Protein AF-A0A945N743-F1 (afdb_monomer)

Structure (mmCIF, N/CA/C/O backbone):
data_AF-A0A945N743-F1
#
_entry.id   AF-A0A945N743-F1
#
loop_
_atom_site.group_PDB
_atom_site.id
_atom_site.type_symbol
_atom_site.label_atom_id
_atom_site.label_alt_id
_atom_site.label_comp_id
_atom_site.label_asym_id
_atom_site.label_entity_id
_atom_site.label_seq_id
_atom_site.pdbx_PDB_ins_code
_atom_site.Cartn_x
_atom_site.Cartn_y
_atom_site.Cartn_z
_atom_site.occupancy
_atom_site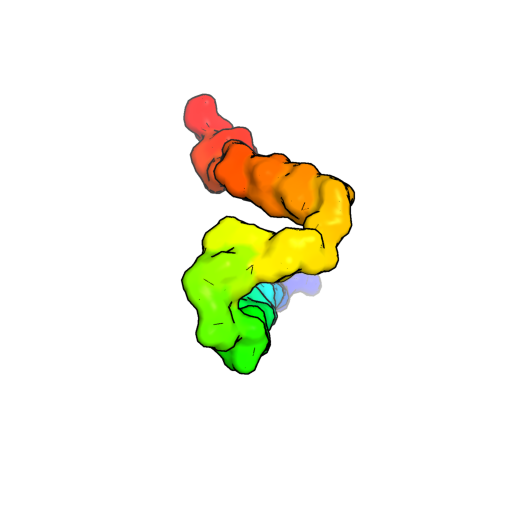.B_iso_or_equiv
_atom_site.auth_seq_id
_atom_site.auth_comp_id
_atom_site.auth_asym_id
_atom_site.auth_atom_id
_atom_site.pdbx_PDB_model_num
ATOM 1 N N . MET A 1 1 ? 19.360 -8.123 -21.980 1.00 59.56 1 MET A N 1
ATOM 2 C CA . MET A 1 1 ? 18.633 -7.626 -20.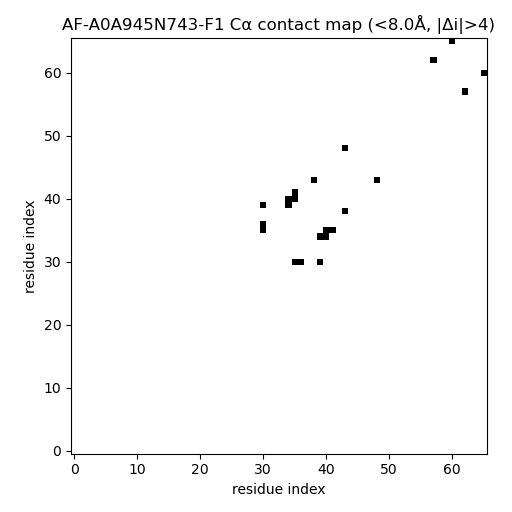789 1.00 59.56 1 MET A CA 1
ATOM 3 C C . MET A 1 1 ? 18.169 -6.177 -20.944 1.00 59.56 1 MET A C 1
ATOM 5 O O . MET A 1 1 ? 17.097 -5.878 -20.450 1.00 59.56 1 MET A O 1
ATOM 9 N N . GLU A 1 2 ? 18.884 -5.299 -21.665 1.00 67.75 2 GLU A N 1
ATOM 10 C CA . GLU A 1 2 ? 18.429 -3.909 -21.910 1.00 67.75 2 GLU A CA 1
ATOM 11 C C . GLU A 1 2 ? 17.148 -3.798 -22.757 1.00 67.75 2 GLU A C 1
ATOM 13 O O . GLU A 1 2 ? 16.314 -2.942 -22.492 1.00 67.75 2 GLU A O 1
ATOM 18 N N . ALA A 1 3 ? 16.948 -4.700 -23.725 1.00 77.75 3 ALA A N 1
ATOM 19 C CA . ALA A 1 3 ? 15.807 -4.650 -24.645 1.00 77.75 3 ALA A CA 1
ATOM 20 C C . ALA A 1 3 ? 14.431 -4.883 -23.993 1.00 77.75 3 ALA A C 1
ATOM 22 O O . ALA A 1 3 ? 13.437 -4.516 -24.596 1.00 77.75 3 ALA A O 1
ATOM 23 N N . PHE A 1 4 ? 14.378 -5.483 -22.797 1.00 85.38 4 PHE A N 1
ATOM 24 C CA . PHE A 1 4 ? 13.124 -5.782 -22.084 1.00 85.38 4 PHE A CA 1
ATOM 25 C C . PHE A 1 4 ? 12.912 -4.907 -20.843 1.00 85.38 4 PHE A C 1
ATOM 27 O O . PHE A 1 4 ? 12.000 -5.134 -20.045 1.00 85.38 4 PHE A O 1
ATOM 34 N N . ARG A 1 5 ? 13.813 -3.945 -20.602 1.00 89.25 5 ARG A N 1
ATOM 35 C CA . ARG A 1 5 ? 13.832 -3.162 -19.363 1.00 89.25 5 ARG A CA 1
ATOM 36 C C . ARG A 1 5 ? 12.531 -2.378 -19.192 1.00 89.25 5 ARG A C 1
ATOM 38 O O . ARG A 1 5 ? 11.984 -2.347 -18.093 1.00 89.25 5 ARG A O 1
ATOM 45 N N . GLN A 1 6 ? 12.028 -1.778 -20.268 1.00 89.06 6 GLN A N 1
ATOM 46 C CA . GLN A 1 6 ? 10.807 -0.978 -20.233 1.00 89.06 6 GLN A CA 1
ATOM 47 C C . GLN A 1 6 ? 9.573 -1.849 -19.979 1.00 89.06 6 GLN A C 1
ATOM 49 O O . GLN A 1 6 ? 8.731 -1.503 -19.155 1.00 89.06 6 GLN A O 1
ATOM 54 N N . GLU A 1 7 ? 9.488 -3.001 -20.635 1.00 91.50 7 GLU A N 1
ATOM 55 C CA . GLU A 1 7 ? 8.402 -3.966 -20.496 1.00 91.50 7 GLU A CA 1
ATOM 56 C C . GLU A 1 7 ? 8.339 -4.517 -19.068 1.00 91.50 7 GLU A C 1
ATOM 58 O O . GLU A 1 7 ? 7.257 -4.607 -18.487 1.00 91.50 7 GLU A O 1
ATOM 63 N N . ILE A 1 8 ? 9.492 -4.824 -18.463 1.00 93.38 8 ILE A N 1
ATOM 64 C CA . ILE A 1 8 ? 9.579 -5.283 -17.068 1.00 93.38 8 ILE A CA 1
ATOM 65 C C . ILE A 1 8 ? 9.139 -4.179 -16.096 1.00 93.38 8 ILE A C 1
ATOM 67 O O . ILE A 1 8 ? 8.378 -4.450 -15.166 1.00 93.38 8 ILE A O 1
ATOM 71 N N . ILE A 1 9 ? 9.576 -2.932 -16.305 1.00 94.50 9 ILE A N 1
ATOM 72 C CA . ILE A 1 9 ? 9.187 -1.805 -15.443 1.00 94.50 9 ILE A CA 1
ATOM 73 C C . ILE A 1 9 ? 7.678 -1.563 -15.538 1.00 94.50 9 ILE A C 1
ATOM 75 O O . ILE A 1 9 ? 6.995 -1.536 -14.515 1.00 94.50 9 ILE A O 1
ATOM 79 N N . LEU A 1 10 ? 7.145 -1.431 -16.754 1.00 95.62 10 LEU A N 1
ATOM 80 C CA . LEU A 1 10 ? 5.726 -1.149 -16.968 1.00 95.62 10 LEU A CA 1
ATOM 81 C C . LEU A 1 10 ? 4.844 -2.283 -16.446 1.00 95.62 10 LEU A C 1
ATOM 83 O O . LEU A 1 10 ? 3.867 -2.017 -15.749 1.00 95.62 10 LEU A O 1
ATOM 87 N N . SER A 1 11 ? 5.204 -3.541 -16.715 1.00 95.62 11 SER A N 1
ATOM 88 C CA . SER A 1 11 ? 4.461 -4.688 -16.180 1.00 95.62 11 SER A CA 1
ATOM 89 C C . SER A 1 11 ? 4.478 -4.718 -14.652 1.00 95.62 11 SER A C 1
ATOM 91 O O . SER A 1 11 ? 3.426 -4.913 -14.048 1.00 95.62 11 SER A O 1
ATOM 93 N N . SER A 1 12 ? 5.616 -4.436 -14.011 1.00 95.75 12 SER A N 1
ATOM 94 C CA . SER A 1 12 ? 5.712 -4.371 -12.545 1.00 95.75 12 SER A CA 1
ATOM 95 C C . SER A 1 12 ? 4.823 -3.272 -11.956 1.00 95.75 12 SER A C 1
ATOM 97 O O . SER A 1 12 ? 4.121 -3.508 -10.973 1.00 95.75 12 SER A O 1
ATOM 99 N N . VAL A 1 13 ? 4.798 -2.087 -12.577 1.00 96.12 13 VAL A N 1
ATOM 100 C CA . VAL A 1 13 ? 3.933 -0.971 -12.153 1.00 96.12 13 VAL A CA 1
ATOM 101 C C . VAL A 1 13 ? 2.456 -1.331 -12.306 1.00 96.12 13 VAL A C 1
ATOM 103 O O . VAL A 1 13 ? 1.667 -1.096 -11.389 1.00 96.12 13 VAL A O 1
ATOM 106 N N . VAL A 1 14 ? 2.074 -1.936 -13.434 1.00 97.31 14 VAL A N 1
ATOM 107 C CA . VAL A 1 14 ? 0.693 -2.379 -13.674 1.00 97.31 14 VAL A CA 1
ATOM 108 C C . VAL A 1 14 ? 0.278 -3.434 -12.649 1.00 97.31 14 VAL A C 1
ATOM 110 O O . VAL A 1 14 ? -0.796 -3.316 -12.061 1.00 97.31 14 VAL A O 1
ATOM 113 N N . ILE A 1 15 ? 1.132 -4.425 -12.377 1.00 97.44 15 ILE A N 1
ATOM 114 C CA . ILE A 1 15 ? 0.876 -5.464 -11.370 1.00 97.44 15 ILE A CA 1
ATOM 115 C C . ILE A 1 15 ? 0.679 -4.839 -9.987 1.00 97.44 15 ILE A C 1
ATOM 117 O O . ILE A 1 15 ? -0.291 -5.168 -9.304 1.00 97.44 15 ILE A O 1
ATOM 121 N N . TYR A 1 16 ? 1.554 -3.911 -9.589 1.00 96.06 16 TYR A N 1
ATOM 122 C CA . TYR A 1 16 ? 1.430 -3.200 -8.317 1.00 96.06 16 TYR A CA 1
ATOM 123 C C . TYR A 1 16 ? 0.101 -2.438 -8.217 1.00 96.06 16 TYR A C 1
ATOM 125 O O . TYR A 1 16 ? -0.604 -2.546 -7.215 1.00 96.06 16 TYR A O 1
ATOM 133 N N . MET A 1 17 ? -0.290 -1.726 -9.276 1.00 96.56 17 MET A N 1
ATOM 134 C CA . MET A 1 17 ? -1.549 -0.979 -9.300 1.00 96.56 17 MET A CA 1
ATOM 135 C C . MET A 1 17 ? -2.767 -1.902 -9.171 1.00 96.56 17 MET A C 1
ATOM 137 O O . MET A 1 17 ? -3.660 -1.648 -8.361 1.00 96.56 17 MET A O 1
ATOM 141 N N . VAL A 1 18 ? -2.791 -3.002 -9.930 1.00 97.75 18 VAL A N 1
ATOM 142 C CA . VAL A 1 18 ? -3.863 -4.007 -9.860 1.00 97.75 18 VAL A CA 1
ATOM 143 C C . VAL A 1 18 ? -3.940 -4.615 -8.463 1.00 97.75 18 VAL A C 1
ATOM 145 O O . VAL A 1 18 ? -5.036 -4.778 -7.925 1.00 97.75 18 VAL A O 1
ATOM 148 N N . PHE A 1 19 ? -2.792 -4.905 -7.849 1.00 97.31 19 PHE A N 1
ATOM 149 C CA . PHE A 1 19 ? -2.728 -5.415 -6.485 1.00 97.31 19 PHE A CA 1
ATOM 150 C C . PHE A 1 19 ? -3.342 -4.431 -5.479 1.00 97.31 19 PHE A C 1
ATOM 152 O O . PHE A 1 19 ? -4.204 -4.826 -4.692 1.00 97.31 19 PHE A O 1
ATOM 159 N N . CYS A 1 20 ? -2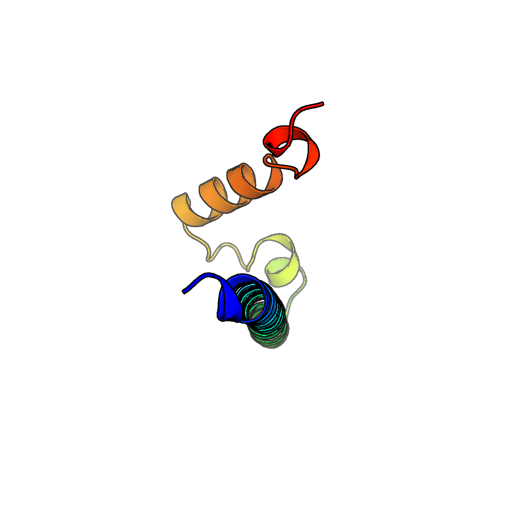.983 -3.146 -5.545 1.00 95.12 20 CYS A N 1
ATOM 160 C CA . CYS A 1 20 ? -3.557 -2.1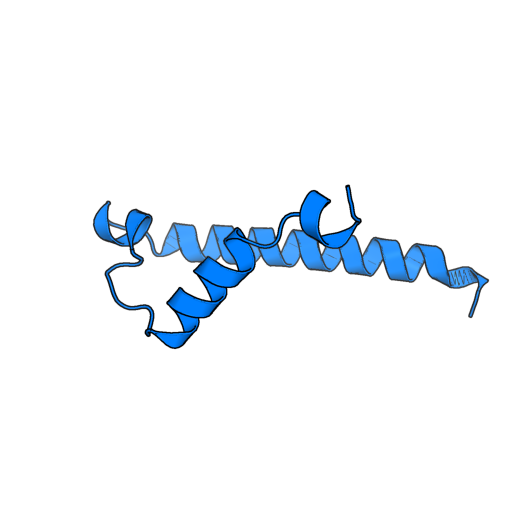07 -4.685 1.00 95.12 20 CYS A CA 1
ATOM 161 C C . CYS A 1 20 ? -5.086 -2.020 -4.820 1.00 95.12 20 CYS A C 1
ATOM 163 O O . CYS A 1 20 ? -5.798 -1.974 -3.814 1.00 95.12 20 CYS A O 1
ATOM 165 N N . VAL A 1 21 ? -5.607 -2.060 -6.052 1.00 96.44 21 VAL A N 1
ATOM 166 C CA . VAL A 1 21 ? -7.058 -2.052 -6.309 1.00 96.44 21 VAL A CA 1
ATOM 167 C C . VAL A 1 21 ? -7.727 -3.308 -5.750 1.00 96.44 21 VAL A C 1
ATOM 169 O O . VAL A 1 21 ? -8.767 -3.210 -5.099 1.00 96.44 21 VAL A O 1
ATOM 172 N N . ALA A 1 22 ? -7.135 -4.485 -5.958 1.00 96.88 22 ALA A N 1
ATOM 173 C CA . ALA A 1 22 ? -7.673 -5.744 -5.454 1.00 96.88 22 ALA A CA 1
ATOM 174 C C . ALA A 1 22 ? -7.781 -5.750 -3.920 1.00 96.88 22 ALA A C 1
ATOM 176 O O . ALA A 1 22 ? -8.816 -6.148 -3.378 1.00 96.88 22 ALA A O 1
ATOM 177 N N . VAL A 1 23 ? -6.752 -5.253 -3.224 1.00 94.00 23 VAL A N 1
ATOM 178 C CA . VAL A 1 23 ? -6.757 -5.097 -1.760 1.00 94.00 23 VAL A CA 1
ATOM 179 C C . VAL A 1 23 ? -7.842 -4.113 -1.321 1.00 94.00 23 VAL A C 1
ATOM 181 O O . VAL A 1 23 ? -8.579 -4.408 -0.379 1.00 94.00 23 VAL A O 1
ATOM 184 N N . GLY A 1 24 ? -8.000 -2.989 -2.027 1.00 90.69 24 GLY A N 1
ATOM 185 C CA . GLY A 1 24 ? -9.059 -2.014 -1.759 1.00 90.69 24 GLY A CA 1
ATOM 186 C C . GLY A 1 24 ? -10.460 -2.620 -1.880 1.00 90.69 24 GLY A C 1
ATOM 187 O O . GLY A 1 24 ? -11.255 -2.533 -0.946 1.00 90.69 24 GLY A O 1
ATOM 188 N N . LEU A 1 25 ? -10.744 -3.319 -2.983 1.00 94.38 25 LEU A N 1
ATOM 189 C CA . LEU A 1 25 ? -12.031 -3.990 -3.200 1.00 94.38 25 LEU A CA 1
ATOM 190 C C . LEU A 1 25 ? -12.306 -5.076 -2.154 1.00 94.38 25 LEU A C 1
ATOM 192 O O . LEU A 1 25 ? -13.441 -5.244 -1.705 1.00 94.38 25 LEU A O 1
ATOM 196 N N . TRP A 1 26 ? -11.277 -5.819 -1.751 1.00 92.81 26 TRP A N 1
ATOM 197 C CA . TRP A 1 26 ? -11.390 -6.816 -0.692 1.00 92.81 26 TRP A CA 1
ATOM 198 C C . TRP A 1 26 ? -11.687 -6.184 0.672 1.00 92.81 26 TRP A C 1
ATOM 200 O O . TRP A 1 26 ? -12.552 -6.683 1.394 1.00 92.81 26 TRP A O 1
ATOM 210 N N . ALA A 1 27 ? -11.023 -5.075 1.006 1.00 88.25 27 ALA A N 1
ATOM 211 C CA . ALA A 1 27 ? -11.258 -4.344 2.247 1.00 88.25 27 ALA A CA 1
ATOM 212 C 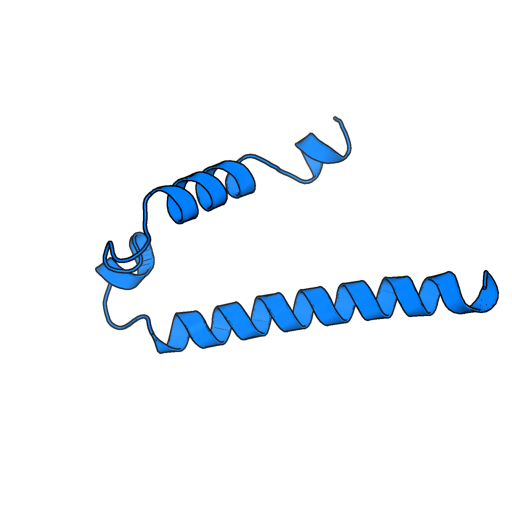C . ALA A 1 27 ? -12.668 -3.738 2.278 1.00 88.25 27 ALA A C 1
ATOM 214 O O . ALA A 1 27 ? -13.375 -3.904 3.270 1.00 88.25 27 ALA A O 1
ATOM 215 N N . MET A 1 28 ? -13.122 -3.147 1.165 1.00 87.38 28 MET A N 1
ATOM 216 C CA . MET A 1 28 ? -14.479 -2.601 1.024 1.00 87.38 28 MET A CA 1
ATOM 217 C C . MET A 1 28 ? -15.561 -3.643 1.311 1.00 87.38 28 MET A C 1
ATOM 219 O O . MET A 1 28 ? -16.556 -3.335 1.958 1.00 87.38 28 MET A O 1
ATOM 223 N N . ARG A 1 29 ? -15.363 -4.895 0.874 1.00 86.81 29 ARG A N 1
ATOM 224 C CA . ARG A 1 29 ? -16.306 -5.992 1.149 1.00 86.81 29 ARG A CA 1
ATOM 225 C C . ARG A 1 29 ? -16.413 -6.354 2.632 1.00 86.81 29 ARG A C 1
ATOM 227 O O . ARG A 1 29 ? -17.362 -7.037 2.995 1.00 86.81 29 ARG A O 1
ATOM 234 N N . ARG A 1 30 ? -15.450 -5.952 3.465 1.00 83.25 30 ARG A N 1
ATOM 235 C CA . ARG A 1 30 ? -15.428 -6.217 4.914 1.00 83.25 30 ARG A CA 1
ATOM 236 C C . ARG A 1 30 ? -15.849 -5.022 5.759 1.00 83.25 30 ARG A C 1
ATOM 238 O O . ARG A 1 30 ? -15.982 -5.162 6.970 1.00 83.25 30 ARG A O 1
ATOM 245 N N . THR A 1 31 ? -16.050 -3.860 5.149 1.00 85.56 31 THR A N 1
ATOM 246 C CA . THR A 1 31 ? -16.525 -2.667 5.844 1.00 85.56 31 THR A CA 1
ATOM 247 C C . THR A 1 31 ? -18.047 -2.714 5.948 1.00 85.56 31 THR A C 1
ATOM 249 O O . THR A 1 31 ? -18.745 -2.473 4.967 1.00 85.56 31 THR A O 1
ATOM 252 N N . HIS A 1 32 ? -18.569 -3.007 7.141 1.00 83.00 32 HIS A N 1
ATOM 253 C CA . HIS A 1 32 ? -20.016 -3.062 7.392 1.00 83.00 32 HIS A CA 1
ATOM 254 C C . HIS A 1 32 ? -20.524 -1.927 8.295 1.00 83.00 32 HIS A C 1
ATOM 256 O O . HIS A 1 32 ? -21.724 -1.664 8.330 1.00 83.00 32 HIS A O 1
ATOM 262 N N . SER A 1 33 ? -19.625 -1.233 8.998 1.00 85.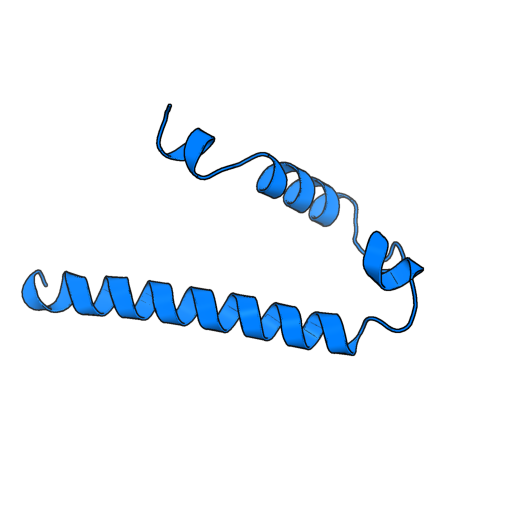56 33 SER A N 1
ATOM 263 C CA . SER A 1 33 ? -19.940 -0.149 9.934 1.00 85.56 33 SER A CA 1
ATOM 264 C C . SER A 1 33 ? -19.021 1.066 9.728 1.00 85.56 33 SER A C 1
ATOM 266 O O . SER A 1 33 ? -17.869 0.898 9.316 1.00 85.56 33 SER A O 1
ATOM 268 N N . PRO A 1 34 ? -19.456 2.293 10.088 1.00 79.44 34 PRO A N 1
ATOM 269 C CA . PRO A 1 34 ? -18.579 3.464 10.140 1.00 79.44 34 PRO A CA 1
ATOM 270 C C . PRO A 1 34 ? -17.325 3.242 11.000 1.00 79.44 34 PRO A C 1
ATOM 272 O O . PRO A 1 34 ? -16.243 3.702 10.646 1.00 79.44 34 PRO A O 1
ATOM 275 N N . SER A 1 35 ? -17.431 2.488 12.102 1.00 78.94 35 SER A N 1
ATOM 276 C CA . SER A 1 35 ? -16.273 2.133 12.940 1.00 78.94 35 SER A CA 1
ATOM 277 C C . SER A 1 35 ? -15.217 1.323 12.184 1.00 78.94 35 SER A C 1
ATOM 279 O O . SER A 1 35 ? -14.018 1.464 12.435 1.00 78.94 35 SER A O 1
ATOM 281 N N . ASP A 1 36 ? -15.657 0.490 11.244 1.00 80.12 36 ASP A N 1
ATOM 282 C CA . ASP A 1 36 ? -14.786 -0.360 10.435 1.00 80.12 36 ASP A CA 1
ATOM 283 C C . ASP A 1 36 ? -14.107 0.452 9.339 1.00 80.12 36 ASP A C 1
ATOM 285 O O . ASP A 1 36 ? -12.974 0.167 8.968 1.00 80.12 36 ASP A O 1
ATOM 289 N N . PHE A 1 37 ? -14.762 1.512 8.869 1.00 81.62 37 PHE A N 1
ATOM 290 C CA . PHE A 1 37 ? -14.186 2.423 7.892 1.00 81.62 37 PHE A CA 1
ATOM 291 C C . PHE A 1 37 ? -13.090 3.311 8.498 1.00 81.62 37 PHE A C 1
ATOM 293 O O . PHE A 1 37 ? -12.020 3.450 7.914 1.00 81.62 37 PHE A O 1
ATOM 300 N N . PHE A 1 38 ? -13.326 3.885 9.683 1.00 80.19 38 PHE A N 1
ATOM 301 C CA . PHE A 1 38 ? -12.381 4.837 10.282 1.00 80.19 38 PHE A CA 1
ATOM 302 C C . PHE A 1 38 ? -11.196 4.184 10.992 1.00 80.19 38 PHE A C 1
ATOM 304 O O . PHE A 1 38 ? -10.124 4.779 11.057 1.00 80.19 38 PHE A O 1
ATOM 311 N N . ILE A 1 39 ? -11.382 2.995 11.572 1.00 80.56 39 ILE A N 1
ATOM 312 C CA . ILE A 1 39 ? -10.352 2.388 12.427 1.00 80.56 39 ILE A CA 1
ATOM 313 C C . ILE A 1 39 ? -10.224 0.872 12.233 1.00 80.56 39 ILE A C 1
ATOM 315 O O . ILE A 1 39 ? -9.636 0.186 13.071 1.00 80.56 39 ILE A O 1
ATOM 319 N N . ALA A 1 40 ? -10.792 0.334 11.145 1.00 81.94 40 ALA A N 1
ATOM 320 C CA . ALA A 1 40 ? -10.839 -1.106 10.885 1.00 81.94 40 ALA A CA 1
ATOM 321 C C . ALA A 1 40 ? -11.378 -1.894 12.094 1.00 81.94 40 ALA A C 1
ATOM 323 O O . ALA A 1 40 ? -10.835 -2.926 12.474 1.00 81.94 40 ALA A O 1
ATOM 324 N N . GLY A 1 41 ? -12.387 -1.347 12.785 1.00 76.44 41 GLY A N 1
ATOM 325 C CA . GLY A 1 41 ? -13.025 -2.003 13.929 1.00 76.44 41 GLY A CA 1
ATOM 326 C C . GLY A 1 41 ? -12.103 -2.172 15.142 1.00 76.44 41 GLY A C 1
ATOM 327 O O . GLY A 1 41 ? -12.412 -2.954 16.036 1.00 76.44 41 GLY A O 1
ATOM 328 N N . ARG A 1 42 ? -10.969 -1.452 15.188 1.00 78.75 42 ARG A N 1
ATOM 329 C CA . ARG A 1 42 ? -9.889 -1.590 16.190 1.00 78.75 42 ARG A CA 1
ATOM 330 C C . ARG A 1 42 ? -9.219 -2.969 16.175 1.00 78.75 42 ARG A C 1
ATOM 332 O O . ARG A 1 42 ? -8.575 -3.342 17.151 1.00 78.75 42 ARG A O 1
ATOM 339 N N . SER A 1 43 ? -9.349 -3.723 15.082 1.00 76.25 43 SER A N 1
ATOM 340 C CA . SER A 1 43 ? -8.776 -5.069 14.967 1.00 76.25 43 SER A CA 1
ATOM 341 C C . SER A 1 43 ? -7.329 -5.078 14.463 1.00 76.25 43 SER A C 1
ATOM 343 O O . SER A 1 43 ? -6.682 -6.124 14.477 1.00 76.25 43 SER A O 1
ATOM 345 N N . LEU A 1 44 ? -6.814 -3.945 13.976 1.00 79.69 44 LEU A N 1
ATOM 346 C CA . LEU A 1 44 ? -5.438 -3.831 13.493 1.00 79.69 44 LEU A CA 1
ATOM 347 C C . LEU A 1 44 ? -4.484 -3.641 14.678 1.00 79.69 44 LEU A C 1
ATOM 349 O O . LEU A 1 44 ? -4.622 -2.699 15.455 1.00 79.69 44 LEU A O 1
ATOM 353 N N . GLY A 1 45 ? -3.510 -4.544 14.818 1.00 84.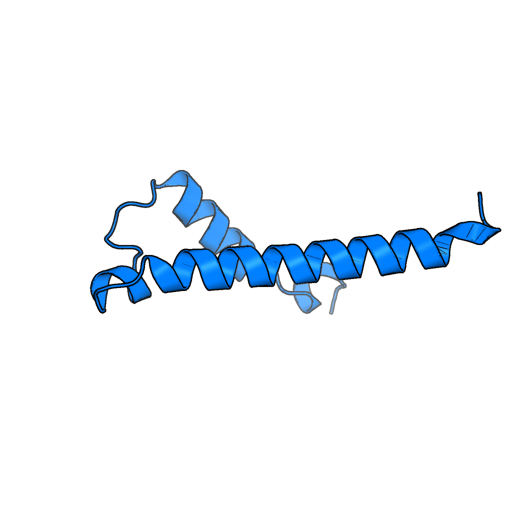25 45 GLY A N 1
ATOM 354 C CA . GLY A 1 45 ? -2.522 -4.483 15.895 1.00 84.25 45 GLY A CA 1
ATOM 355 C C . GLY A 1 45 ? -1.609 -3.244 15.810 1.00 84.25 45 GLY A C 1
ATOM 356 O O . GLY A 1 45 ? -1.446 -2.674 14.726 1.00 84.25 45 GLY A O 1
ATOM 357 N N . PRO A 1 46 ? -0.943 -2.854 16.917 1.00 86.06 46 PRO A N 1
ATOM 358 C CA . PRO A 1 46 ? -0.148 -1.622 16.999 1.00 86.06 46 PRO A CA 1
ATOM 359 C C . PRO A 1 46 ? 0.926 -1.475 15.914 1.00 86.06 46 PRO A C 1
ATOM 361 O O . PRO A 1 46 ? 1.153 -0.379 15.411 1.00 86.06 46 PRO A O 1
ATOM 364 N N . LEU A 1 47 ? 1.557 -2.582 15.511 1.00 89.56 47 LEU A N 1
ATOM 365 C CA . LEU A 1 47 ? 2.593 -2.588 14.477 1.00 89.56 47 LEU A CA 1
ATOM 366 C C . LEU A 1 47 ? 2.040 -2.211 13.095 1.00 89.56 47 LEU A C 1
ATOM 368 O O . LEU A 1 47 ? 2.659 -1.433 12.373 1.00 89.56 47 LEU A O 1
ATOM 372 N N . VAL A 1 48 ? 0.859 -2.721 12.737 1.00 88.06 48 VAL A N 1
ATOM 373 C CA . VAL A 1 48 ? 0.212 -2.422 11.449 1.00 88.06 48 VAL A CA 1
ATOM 374 C C . VAL A 1 48 ? -0.206 -0.954 11.398 1.00 88.06 48 VAL A C 1
ATOM 376 O O . VAL A 1 48 ? -0.006 -0.286 10.387 1.00 88.06 48 VAL A O 1
ATOM 379 N N . VAL A 1 49 ? -0.723 -0.434 12.514 1.00 88.56 49 VAL A N 1
ATOM 380 C CA . VAL A 1 49 ? -1.087 0.981 12.648 1.00 88.56 49 VAL A CA 1
ATOM 381 C C . VAL A 1 49 ? 0.148 1.880 12.526 1.00 88.56 49 VAL A C 1
ATOM 383 O O . VAL A 1 49 ? 0.120 2.849 11.770 1.00 88.56 49 VAL A O 1
ATOM 386 N N . ALA A 1 50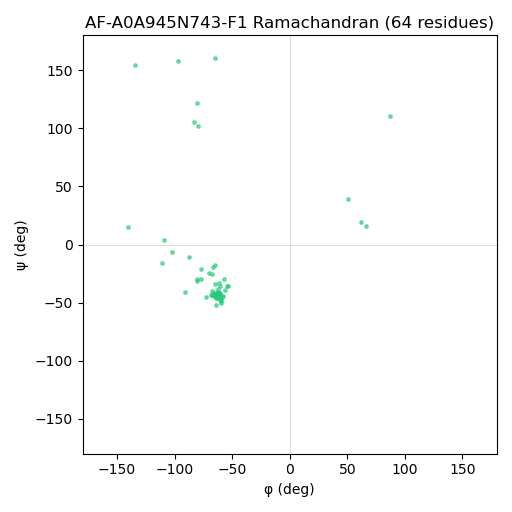 ? 1.251 1.542 13.199 1.00 89.69 50 ALA A N 1
ATOM 387 C CA . ALA A 1 50 ? 2.496 2.305 13.114 1.00 89.69 50 ALA A CA 1
ATOM 388 C C . ALA A 1 50 ? 3.051 2.358 11.679 1.00 89.69 50 ALA A C 1
ATOM 390 O O . ALA A 1 50 ? 3.431 3.429 11.206 1.00 89.69 50 ALA A O 1
ATOM 391 N N . LEU A 1 51 ? 3.036 1.230 10.959 1.00 90.00 51 LEU A N 1
ATOM 392 C CA . LEU A 1 51 ? 3.449 1.177 9.553 1.00 90.00 51 LEU A CA 1
ATOM 393 C C . LEU A 1 51 ? 2.549 2.019 8.645 1.00 90.00 51 LEU A C 1
ATOM 395 O O . LEU A 1 51 ? 3.055 2.709 7.762 1.00 90.00 51 LEU A O 1
ATOM 399 N N . ALA A 1 52 ? 1.233 2.004 8.865 1.00 87.88 52 ALA A N 1
ATOM 400 C CA . ALA A 1 52 ? 0.301 2.823 8.093 1.00 87.88 52 ALA A CA 1
ATOM 401 C C . ALA A 1 52 ? 0.553 4.326 8.299 1.00 87.88 52 ALA A C 1
ATOM 403 O O . ALA A 1 52 ? 0.567 5.091 7.333 1.00 87.88 52 ALA A O 1
ATOM 404 N N . ILE A 1 53 ? 0.816 4.747 9.541 1.00 88.31 53 ILE A N 1
ATOM 405 C CA . ILE A 1 53 ? 1.168 6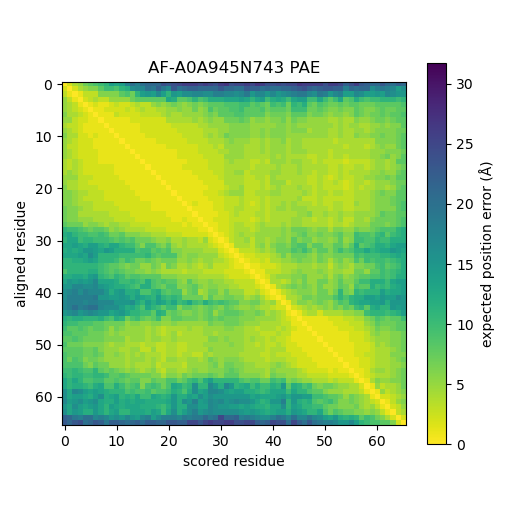.139 9.866 1.00 88.31 53 ILE A CA 1
ATOM 406 C C . ILE A 1 53 ? 2.495 6.526 9.201 1.00 88.31 53 ILE A C 1
ATOM 408 O O . ILE A 1 53 ? 2.589 7.581 8.568 1.00 88.31 53 ILE A O 1
ATOM 412 N N . PHE A 1 54 ? 3.504 5.657 9.287 1.00 88.56 54 PHE A N 1
ATOM 413 C CA . PHE A 1 54 ? 4.800 5.875 8.647 1.00 88.56 54 PHE A CA 1
ATOM 414 C C . PHE A 1 54 ? 4.661 6.014 7.124 1.00 88.56 54 PHE A C 1
ATOM 416 O O . PHE A 1 54 ? 5.120 6.999 6.549 1.00 88.56 54 PHE A O 1
ATOM 423 N N . SER A 1 55 ? 3.936 5.095 6.482 1.00 88.19 55 SER A N 1
ATOM 424 C CA . SER A 1 55 ? 3.642 5.157 5.047 1.00 88.19 55 SER A CA 1
ATOM 425 C C . SER A 1 55 ? 2.871 6.416 4.656 1.00 88.19 55 SER A C 1
ATOM 427 O O . SER A 1 55 ? 3.112 6.947 3.580 1.00 88.19 55 SER A O 1
ATOM 429 N N . SER A 1 56 ? 1.959 6.899 5.504 1.00 86.50 56 SER A N 1
ATOM 430 C CA . SER A 1 56 ? 1.189 8.123 5.238 1.00 86.50 56 SER A CA 1
ATOM 431 C C . SER A 1 56 ? 2.050 9.386 5.316 1.00 86.50 56 SER A C 1
ATOM 433 O O . SER A 1 56 ? 1.717 10.400 4.711 1.00 86.50 56 SER A O 1
ATOM 435 N N . THR A 1 57 ? 3.161 9.327 6.054 1.00 85.38 57 THR A N 1
ATOM 436 C CA . THR A 1 57 ? 4.109 10.443 6.188 1.00 85.38 57 THR A CA 1
ATOM 437 C C . THR A 1 57 ? 5.059 10.522 4.987 1.00 85.38 57 THR A C 1
ATOM 439 O O . THR A 1 57 ? 5.503 11.604 4.605 1.00 85.38 57 THR A O 1
ATOM 442 N N . LEU A 1 58 ? 5.358 9.383 4.357 1.00 84.88 58 LEU A N 1
ATOM 443 C CA . LEU A 1 58 ? 6.221 9.299 3.182 1.00 84.88 58 LEU A CA 1
ATOM 444 C C . LEU A 1 58 ? 5.448 9.688 1.914 1.00 84.88 58 LEU A C 1
ATOM 446 O O . LEU A 1 58 ? 4.693 8.896 1.358 1.00 84.88 58 LEU A O 1
ATOM 450 N N . SER A 1 59 ? 5.654 10.912 1.430 1.00 81.69 59 SER A N 1
ATOM 451 C CA . SER A 1 59 ? 5.112 11.360 0.142 1.00 81.69 59 SER A CA 1
ATOM 452 C C . SER A 1 59 ? 6.146 11.237 -0.980 1.00 81.69 59 SER A C 1
ATOM 454 O O . SER A 1 59 ? 7.353 11.256 -0.736 1.00 81.69 59 SER A O 1
ATOM 456 N N . GLY A 1 60 ? 5.684 11.174 -2.234 1.00 70.88 60 GLY A N 1
ATOM 457 C CA . GLY A 1 60 ? 6.572 11.197 -3.404 1.00 70.88 60 GLY A CA 1
ATOM 458 C C . GLY A 1 60 ? 7.466 12.442 -3.453 1.00 70.88 60 GLY A C 1
ATOM 459 O O . GLY A 1 60 ? 8.605 12.353 -3.891 1.00 70.88 60 GLY A O 1
ATOM 460 N N . PHE A 1 61 ? 6.995 13.569 -2.911 1.00 70.06 61 PHE A N 1
ATOM 461 C CA . PHE A 1 61 ? 7.791 14.785 -2.731 1.00 70.06 61 PHE A CA 1
ATOM 462 C C . PHE A 1 61 ? 8.908 14.592 -1.691 1.00 70.06 61 PHE A C 1
ATOM 464 O O . PHE A 1 61 ? 10.054 14.947 -1.942 1.00 70.06 61 PHE A O 1
ATOM 471 N N . GLY A 1 62 ? 8.603 13.949 -0.558 1.00 69.19 62 GLY A N 1
ATOM 472 C CA . GLY A 1 62 ? 9.597 13.622 0.470 1.00 69.19 62 GLY A CA 1
ATOM 473 C C . GLY A 1 62 ? 10.632 12.573 0.041 1.00 69.19 62 GLY A C 1
ATOM 474 O O . GLY A 1 62 ? 11.734 12.563 0.577 1.00 69.19 62 GLY A O 1
ATOM 475 N N . PHE A 1 63 ? 10.302 11.703 -0.920 1.00 68.50 63 PHE A N 1
ATOM 476 C CA . PHE A 1 63 ? 11.212 10.669 -1.430 1.00 68.50 63 PHE A CA 1
ATOM 477 C C . PHE A 1 63 ? 12.057 11.127 -2.630 1.00 68.50 63 PHE A C 1
ATOM 479 O O . PHE A 1 63 ? 13.239 10.804 -2.697 1.00 68.50 63 PHE A O 1
ATOM 486 N N . VAL A 1 64 ? 11.467 11.865 -3.579 1.00 76.25 64 VAL A N 1
ATOM 487 C CA . VAL A 1 64 ? 12.174 12.377 -4.772 1.00 76.25 64 VAL A CA 1
ATOM 488 C C . VAL A 1 64 ? 13.049 13.591 -4.431 1.00 76.25 64 VAL A C 1
ATOM 490 O O . VAL A 1 64 ? 14.029 13.841 -5.127 1.00 76.25 64 VAL A O 1
ATOM 493 N N . GLY A 1 65 ? 12.752 14.276 -3.322 1.00 60.22 65 GLY A N 1
ATOM 494 C CA . GLY A 1 65 ? 13.482 15.451 -2.862 1.00 60.22 65 GLY A CA 1
ATOM 495 C C . GLY A 1 65 ? 12.927 16.717 -3.504 1.00 60.22 65 GLY A C 1
ATOM 496 O O . GLY A 1 65 ? 13.070 16.931 -4.707 1.00 60.22 65 GLY A O 1
ATOM 497 N N . GLY A 1 66 ? 12.276 17.538 -2.686 1.00 52.69 66 GLY A N 1
ATOM 498 C CA . GLY A 1 66 ? 12.071 18.959 -2.952 1.00 52.69 66 GLY A CA 1
ATOM 499 C C . GLY A 1 66 ? 13.068 19.795 -2.173 1.00 52.69 66 GLY A C 1
ATOM 500 O O . GLY A 1 66 ? 13.484 19.331 -1.086 1.00 52.69 66 GLY A O 1
#

Secondary structure (DSSP, 8-state):
-GGGHHHHHHHHHHHHHHHHHHHHHHHHTT--SHHHHHHGGG-S-HHHHHHHHHHHH--HHHHH--

Foldseek 3Di:
DVVCVVVVVVVVVVVVVVVVVVVVVVLVVVDPDPCCVPCVVVPDDPVRVVVVVVVVVDDPCNVVDD

Sequence (66 aa):
MEAFRQEIILSSVVIYMVFCVAVGLWAMRRTHSPSDFFIAGRSLGPLVVALAIFSSTLSGFGFVGG

Mean predicted aligned error: 6.81 Å

Solvent-accessible surface area (backbone atoms only — not comparable to full-atom values): 4009 Å² total; per-residue (Å²): 117,78,92,49,47,64,61,54,51,53,50,52,52,51,52,51,52,52,50,54,51,52,53,50,56,55,50,56,76,70,47,86,46,75,58,31,68,79,52,53,64,72,72,65,53,71,68,60,50,52,50,51,54,54,55,71,69,62,41,72,58,74,71,73,64,122

Radius of gyration: 16.69 Å; Cα contacts (8 Å, |Δi|>4): 11; chains: 1; bounding box: 39×27×42 Å

pLDDT: mean 85.2, std 9.87, range [52.69, 97.75]